Protein AF-A0A396BTB0-F1 (afdb_monomer_lite)

Secondary structure (DSSP, 8-state):
-EEEEEEESSSSS-EEEEEEEPPTT--SHHHHHHHHHHHTTPPPPPSSEEEEEEE-SS-EEEEEEEEETTEEEE----HHHHHH-SEEEEE---HHHHHHHHHHHTTT-HHHHHHTT-HHHHHTT---HHHHHHHHHHTT--PPP-

Sequence (146 aa):
MRYTIYIMLNAEDDFRKEELEIPEEISSIQAFYLYLKKKCKLPDLRKEEIYICSKDKYEMVTLFITSQGDTISYEPIDMKILLSINTLYLSYCNRTARAEEIFLSNGGSHYYMWHDGWEQEYSKYEISKKQEKEWLQKHNLHPRIP

Organism: Bacteroides fragilis (NCBI:txid817)

pLDDT: mean 73.47, std 12.73, range [40.44, 94.75]

Radius of gyration: 16.2 Å; chains: 1; bounding box: 37×27×44 Å

Foldseek 3Di:
DKAWEWEALAPPDPIDIDIDDDDPPQPDPVSVVVVCCVPVVRDDDDQFKWWWWADDPPDTDTWIWGDPDPDTDTDDDDVVVVVVDRYTYTHGDGLLRVLLVLCVVQQNDLVSCVVVVNNVVNVVSVDDPVSSVVSCVVVVGDRDDD

Structure (mmCIF, N/CA/C/O backbone):
data_AF-A0A396BTB0-F1
#
_entry.id   AF-A0A396BTB0-F1
#
loop_
_atom_site.group_PDB
_atom_site.id
_atom_site.type_symbol
_atom_site.label_atom_id
_atom_site.label_alt_id
_atom_site.label_comp_id
_atom_site.label_asym_id
_atom_site.label_entity_id
_atom_site.label_seq_id
_atom_site.pdbx_PDB_ins_code
_atom_site.Cartn_x
_atom_site.Cartn_y
_atom_site.Cartn_z
_atom_site.occupancy
_atom_site.B_iso_or_equiv
_atom_site.auth_seq_id
_atom_site.auth_comp_id
_atom_site.auth_asym_id
_atom_site.auth_atom_id
_atom_site.pdbx_PDB_model_num
ATOM 1 N N . MET A 1 1 ? -18.265 9.978 12.954 1.00 68.69 1 MET A N 1
ATOM 2 C CA . MET A 1 1 ? -18.498 10.241 11.506 1.00 68.69 1 MET A CA 1
ATOM 3 C C . MET A 1 1 ? -18.628 8.911 10.755 1.00 68.69 1 MET A C 1
ATOM 5 O O . MET A 1 1 ? -17.985 7.945 11.162 1.00 68.69 1 MET A O 1
ATOM 9 N N . ARG A 1 2 ? -19.486 8.813 9.723 1.00 74.50 2 ARG A N 1
ATOM 10 C CA . ARG A 1 2 ? -19.628 7.586 8.909 1.00 74.50 2 ARG A CA 1
ATOM 11 C C . ARG A 1 2 ? -18.585 7.559 7.801 1.00 74.50 2 ARG A C 1
ATOM 13 O O . ARG A 1 2 ? -18.477 8.520 7.048 1.00 74.50 2 ARG A O 1
ATOM 20 N N . TYR A 1 3 ? -17.888 6.439 7.691 1.00 71.31 3 TYR A N 1
ATOM 21 C CA . TYR A 1 3 ? -16.878 6.189 6.676 1.00 71.31 3 TYR A CA 1
ATOM 22 C C . TYR A 1 3 ? -17.324 5.045 5.781 1.00 71.31 3 TYR A C 1
ATOM 24 O O . TYR A 1 3 ? -17.874 4.044 6.246 1.00 71.31 3 TYR A O 1
ATOM 32 N N . THR A 1 4 ? -17.034 5.186 4.492 1.00 74.12 4 THR A N 1
ATOM 33 C CA . THR A 1 4 ? -17.044 4.052 3.571 1.00 74.12 4 THR A CA 1
ATOM 34 C C . THR A 1 4 ? -15.646 3.457 3.540 1.00 74.12 4 THR A C 1
ATOM 36 O O . THR A 1 4 ? -14.693 4.143 3.174 1.00 74.12 4 THR A O 1
ATOM 39 N N . ILE A 1 5 ? -15.517 2.196 3.934 1.00 73.06 5 ILE A N 1
ATOM 40 C CA . ILE A 1 5 ? -14.243 1.486 3.972 1.00 73.06 5 ILE A CA 1
ATOM 41 C C . ILE A 1 5 ? -14.239 0.428 2.878 1.00 73.06 5 ILE A C 1
ATOM 43 O O . ILE A 1 5 ? -15.092 -0.455 2.834 1.00 73.06 5 ILE A O 1
ATOM 47 N N . TYR A 1 6 ? -13.263 0.522 1.993 1.00 72.31 6 TYR A N 1
ATOM 48 C CA . TYR A 1 6 ? -12.983 -0.463 0.965 1.00 72.31 6 TYR A CA 1
ATOM 49 C C . TYR A 1 6 ? -11.777 -1.284 1.394 1.00 72.31 6 TYR A C 1
ATOM 51 O O . TYR A 1 6 ? -10.739 -0.730 1.729 1.00 72.31 6 TYR A O 1
ATOM 59 N N . ILE A 1 7 ? -11.906 -2.602 1.411 1.00 71.12 7 ILE A N 1
ATOM 60 C CA . ILE A 1 7 ? -10.869 -3.524 1.864 1.00 71.12 7 ILE A CA 1
ATOM 61 C C . ILE A 1 7 ? -10.505 -4.421 0.692 1.00 71.12 7 ILE A C 1
ATOM 63 O O . ILE A 1 7 ? -11.367 -5.109 0.151 1.00 71.12 7 ILE A O 1
ATOM 67 N N . MET A 1 8 ? -9.231 -4.420 0.331 1.00 67.88 8 MET A N 1
ATOM 68 C CA . MET A 1 8 ? -8.623 -5.268 -0.685 1.00 67.88 8 MET A CA 1
ATOM 69 C C . MET A 1 8 ? -7.607 -6.157 0.024 1.00 67.88 8 MET A C 1
ATOM 71 O O . MET A 1 8 ? -6.537 -5.701 0.428 1.00 67.88 8 MET A O 1
ATOM 75 N N . LEU A 1 9 ? -7.982 -7.412 0.270 1.00 58.72 9 LEU A N 1
ATOM 76 C CA . LEU A 1 9 ? -7.165 -8.334 1.067 1.00 58.72 9 LEU A CA 1
ATOM 77 C C . LEU A 1 9 ? -6.035 -8.991 0.267 1.00 58.72 9 LEU A C 1
ATOM 79 O O . LEU A 1 9 ? -5.148 -9.560 0.888 1.00 58.72 9 LEU A O 1
ATOM 83 N N . ASN A 1 10 ? -6.056 -8.896 -1.066 1.00 52.72 10 ASN A N 1
ATOM 84 C CA . ASN A 1 10 ? -5.000 -9.322 -1.986 1.00 52.72 10 ASN A CA 1
ATOM 85 C C . ASN A 1 10 ? -5.152 -8.575 -3.324 1.00 52.72 10 ASN A C 1
ATOM 87 O O . ASN A 1 10 ? -6.238 -8.092 -3.641 1.00 52.72 10 ASN A O 1
ATOM 91 N N . ALA A 1 11 ? -4.085 -8.533 -4.132 1.00 50.44 11 ALA A N 1
ATOM 92 C CA . ALA A 1 11 ? -4.119 -8.005 -5.504 1.00 50.44 11 ALA A CA 1
ATOM 93 C C . ALA A 1 11 ? -5.058 -8.791 -6.449 1.00 50.44 11 ALA A C 1
ATOM 95 O O . ALA A 1 11 ? -5.352 -8.323 -7.545 1.00 50.44 11 ALA A O 1
ATOM 96 N N . GLU A 1 12 ? -5.536 -9.964 -6.023 1.00 49.69 12 GLU A N 1
ATOM 97 C CA . GLU A 1 12 ? -6.512 -10.787 -6.738 1.00 49.69 12 GLU A CA 1
ATOM 98 C C . GLU A 1 12 ? -7.883 -10.701 -6.040 1.00 49.69 12 GLU A C 1
ATOM 100 O O . GLU A 1 12 ? -8.114 -11.333 -5.010 1.00 49.69 12 GLU A O 1
ATOM 105 N N . ASP A 1 13 ? -8.760 -9.867 -6.607 1.00 50.25 13 ASP A N 1
ATOM 106 C CA . ASP A 1 13 ? -10.236 -9.882 -6.597 1.00 50.25 13 ASP A CA 1
ATOM 107 C C . ASP A 1 13 ? -11.049 -9.981 -5.283 1.00 50.25 13 ASP A C 1
ATOM 109 O O . ASP A 1 13 ? -12.276 -9.861 -5.339 1.00 50.25 13 ASP A O 1
ATOM 113 N N . ASP A 1 14 ? -10.454 -10.114 -4.093 1.00 60.00 14 ASP A N 1
ATOM 114 C CA . ASP A 1 14 ? -11.215 -10.101 -2.829 1.00 60.00 14 ASP A CA 1
ATOM 115 C C . ASP A 1 14 ? -11.441 -8.664 -2.323 1.00 60.00 14 ASP A C 1
ATOM 117 O O . ASP A 1 14 ? -10.723 -8.132 -1.464 1.00 60.00 14 ASP A O 1
ATOM 121 N N . PHE A 1 15 ? -12.440 -8.016 -2.930 1.00 69.56 15 PHE A N 1
ATOM 122 C CA . PHE A 1 15 ? -12.896 -6.666 -2.611 1.00 69.56 15 PHE A CA 1
ATOM 123 C C . PHE A 1 15 ? -14.110 -6.693 -1.680 1.00 69.56 15 PHE A C 1
ATOM 125 O O . PHE A 1 15 ? -15.177 -7.210 -2.020 1.00 69.56 15 PHE A O 1
ATOM 132 N N . ARG A 1 16 ? -13.983 -6.049 -0.516 1.00 77.50 16 ARG A N 1
ATOM 133 C CA . ARG A 1 16 ? -15.074 -5.907 0.455 1.00 77.50 16 ARG A CA 1
ATOM 134 C C . ARG A 1 16 ? -15.336 -4.440 0.745 1.00 77.50 16 ARG A C 1
ATOM 136 O O . ARG A 1 16 ? -14.425 -3.691 1.082 1.00 77.50 16 ARG A O 1
ATOM 143 N N . LYS A 1 17 ? -16.599 -4.034 0.647 1.00 80.38 17 LYS A N 1
ATOM 144 C CA . LYS A 1 17 ? -17.063 -2.709 1.060 1.00 80.38 17 LYS A CA 1
ATOM 145 C C . LYS A 1 17 ? -17.771 -2.828 2.404 1.00 80.38 17 LYS A C 1
ATOM 147 O O . LYS A 1 17 ? -18.726 -3.590 2.527 1.00 80.38 17 LYS A O 1
ATOM 152 N N . GLU A 1 18 ? -17.343 -2.036 3.376 1.00 81.56 18 GLU A N 1
ATOM 153 C CA . GLU A 1 18 ? -17.965 -1.928 4.692 1.00 81.56 18 GLU A CA 1
ATOM 154 C C . GLU A 1 18 ? -18.306 -0.468 5.001 1.00 81.56 18 GLU A C 1
ATOM 156 O O . GLU A 1 18 ? -17.535 0.446 4.714 1.00 81.56 18 GLU A O 1
ATOM 161 N N . GLU A 1 19 ? -19.473 -0.233 5.596 1.00 82.56 19 GLU A N 1
ATOM 162 C CA . GLU A 1 19 ? -19.822 1.073 6.153 1.00 82.56 19 GLU A CA 1
ATOM 163 C C . GLU A 1 19 ? -19.625 1.033 7.661 1.00 82.56 19 GLU A C 1
ATOM 165 O O . GLU A 1 19 ? -20.213 0.205 8.361 1.00 82.56 19 GLU A O 1
ATOM 170 N N . LEU A 1 20 ? -18.770 1.922 8.160 1.00 81.06 20 LEU A N 1
ATOM 171 C CA . LEU A 1 20 ? -18.346 1.921 9.550 1.00 81.06 20 LEU A CA 1
ATOM 172 C C . LEU A 1 20 ? -18.466 3.313 10.140 1.00 81.06 20 LEU A C 1
ATOM 174 O O . LEU A 1 20 ? -18.059 4.316 9.556 1.00 81.06 20 LEU A O 1
ATOM 178 N N . GLU A 1 21 ? -19.015 3.367 11.344 1.00 82.00 21 GLU A N 1
ATOM 179 C CA . GLU A 1 21 ? -18.972 4.570 12.152 1.00 82.00 21 GLU A CA 1
ATOM 180 C C . GLU A 1 21 ? -17.671 4.563 12.949 1.00 82.00 21 GLU A C 1
ATOM 182 O O . GLU A 1 21 ? -17.394 3.627 13.706 1.00 82.00 21 GLU A O 1
ATOM 187 N N . ILE A 1 22 ? -16.838 5.574 12.721 1.00 74.44 22 ILE A N 1
ATOM 188 C CA . ILE A 1 22 ? -15.568 5.722 13.423 1.00 74.44 22 ILE A CA 1
ATOM 189 C C . ILE A 1 22 ? -15.808 6.626 14.641 1.00 74.44 22 ILE A C 1
ATOM 191 O O . ILE A 1 22 ? -16.352 7.727 14.468 1.00 74.44 22 ILE A O 1
ATOM 195 N N . PRO A 1 23 ? -15.438 6.167 15.855 1.00 76.12 23 PRO A N 1
ATOM 196 C CA . PRO A 1 23 ? -15.498 6.965 17.073 1.00 76.12 23 PRO A CA 1
ATOM 197 C C . PRO A 1 23 ? -14.710 8.268 16.935 1.00 76.12 23 PRO A C 1
ATOM 199 O O . PRO A 1 23 ? -13.611 8.276 16.387 1.00 76.12 23 PRO A O 1
ATOM 202 N N . GLU A 1 24 ? -15.242 9.356 17.486 1.00 69.31 24 GLU A N 1
ATOM 203 C CA . GLU A 1 24 ? -14.580 10.669 17.460 1.00 69.31 24 GLU A CA 1
ATOM 204 C C . GLU A 1 24 ? -13.318 10.717 18.343 1.00 69.31 24 GLU A C 1
ATOM 206 O O . GLU A 1 24 ? -12.451 11.562 18.150 1.00 69.31 24 GLU A O 1
ATOM 211 N N . GLU A 1 25 ? -13.178 9.774 19.278 1.00 73.56 25 GLU A N 1
ATOM 212 C CA . GLU A 1 25 ? -12.162 9.782 20.341 1.00 73.56 25 GLU A CA 1
ATOM 213 C C . GLU A 1 25 ? -10.908 8.948 20.025 1.00 73.56 25 GLU A C 1
ATOM 215 O O . GLU A 1 25 ? -10.153 8.572 20.925 1.00 73.56 25 GLU A O 1
ATOM 220 N N . ILE A 1 26 ? -10.658 8.613 18.758 1.00 74.69 26 ILE A N 1
ATOM 221 C CA . ILE A 1 26 ? -9.471 7.827 18.408 1.00 74.69 26 ILE A CA 1
ATOM 222 C C . ILE A 1 26 ? -8.208 8.674 18.605 1.00 74.69 26 ILE A C 1
ATOM 224 O O . ILE A 1 26 ? -7.882 9.556 17.816 1.00 74.69 26 ILE A O 1
ATOM 228 N N . SER A 1 27 ? -7.486 8.371 19.685 1.00 75.44 27 SER A N 1
ATOM 229 C CA . SER A 1 27 ? -6.358 9.159 20.194 1.00 75.44 27 SER A CA 1
ATOM 230 C C . SER A 1 27 ? -5.030 8.918 19.474 1.00 75.44 27 SER A C 1
ATOM 232 O O . SER A 1 27 ? -4.075 9.664 19.679 1.00 75.44 27 SER A O 1
ATOM 234 N N . SER A 1 28 ? -4.935 7.869 18.652 1.00 76.75 28 SER A N 1
ATOM 235 C CA . SER A 1 28 ? -3.716 7.527 17.916 1.00 76.75 28 SER A CA 1
ATOM 236 C C . SER A 1 28 ? -3.999 6.668 16.684 1.00 76.75 28 SER A C 1
ATOM 238 O O . SER A 1 28 ? -4.997 5.949 16.624 1.00 76.75 28 SER A O 1
ATOM 240 N N . ILE A 1 29 ? -3.057 6.674 15.738 1.00 72.94 29 ILE A N 1
ATOM 241 C CA . ILE A 1 29 ? -3.043 5.776 14.572 1.00 72.94 29 ILE A CA 1
ATOM 242 C C . ILE A 1 29 ? -3.083 4.302 14.999 1.00 72.94 29 ILE A C 1
ATOM 244 O O . ILE A 1 29 ? -3.761 3.488 14.377 1.00 72.94 29 ILE A O 1
ATOM 248 N N . GLN A 1 30 ? -2.406 3.947 16.093 1.00 74.75 30 GLN A N 1
ATOM 249 C CA . GLN A 1 30 ? -2.419 2.578 16.602 1.00 74.75 30 GLN A CA 1
ATOM 250 C C . GLN A 1 30 ? -3.812 2.163 17.086 1.00 74.75 30 GLN A C 1
ATOM 252 O O . GLN A 1 30 ? -4.292 1.080 16.748 1.00 74.75 30 GLN A O 1
ATOM 257 N N . ALA A 1 31 ? -4.488 3.032 17.842 1.00 80.25 31 ALA A N 1
ATOM 258 C CA . ALA A 1 31 ? -5.865 2.791 18.262 1.00 80.25 31 ALA A CA 1
ATOM 259 C C . ALA A 1 31 ? -6.813 2.709 17.053 1.00 80.25 31 ALA A C 1
ATOM 261 O O . ALA A 1 31 ? -7.691 1.844 17.023 1.00 80.25 31 ALA A O 1
ATOM 262 N N . PHE A 1 32 ? -6.589 3.548 16.035 1.00 79.38 32 PHE A N 1
ATOM 263 C CA . PHE A 1 32 ? -7.329 3.521 14.775 1.00 79.38 32 PHE A CA 1
ATOM 264 C C . PHE A 1 32 ? -7.203 2.174 14.062 1.00 79.38 32 PHE A C 1
ATOM 266 O O . PHE A 1 32 ? -8.205 1.535 13.740 1.00 79.38 32 PHE A O 1
ATOM 273 N N . TYR A 1 33 ? -5.972 1.695 13.879 1.00 76.88 33 TYR A N 1
ATOM 274 C CA . TYR A 1 33 ? -5.717 0.418 13.228 1.00 76.88 33 TYR A CA 1
ATOM 275 C C . TYR A 1 33 ? -6.343 -0.754 13.988 1.00 76.88 33 TYR A C 1
ATOM 277 O O . TYR A 1 33 ? -7.011 -1.593 13.387 1.00 76.88 33 TYR A O 1
ATOM 285 N N . LEU A 1 34 ? -6.188 -0.807 15.315 1.00 79.50 34 LEU A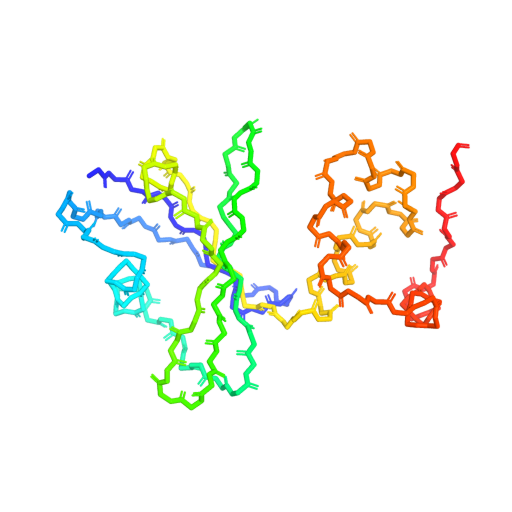 N 1
ATOM 286 C CA . LEU A 1 34 ? -6.782 -1.872 16.131 1.00 79.50 34 LEU A CA 1
ATOM 287 C C . LEU A 1 34 ? -8.316 -1.865 16.068 1.00 79.50 34 LEU A C 1
ATOM 289 O O . LEU A 1 34 ? -8.938 -2.933 16.047 1.00 79.50 34 LEU A O 1
ATOM 293 N N . TYR A 1 35 ? -8.929 -0.680 15.995 1.00 83.00 35 TYR A N 1
ATOM 294 C CA . TYR A 1 35 ? -10.367 -0.536 15.782 1.00 83.00 35 TYR A CA 1
ATOM 295 C C . TYR A 1 35 ? -10.794 -1.138 14.440 1.00 83.00 35 TYR A C 1
ATOM 297 O O . TYR A 1 35 ? -11.672 -2.007 14.410 1.00 83.00 35 TYR A O 1
ATOM 305 N N . LEU A 1 36 ? -10.132 -0.739 13.349 1.00 80.00 36 LEU A N 1
ATOM 306 C CA . LEU A 1 36 ? -10.386 -1.277 12.013 1.00 80.00 36 LEU A CA 1
ATOM 307 C C . LEU A 1 36 ? -10.163 -2.788 11.968 1.00 80.00 36 LEU A C 1
ATOM 309 O O . LEU A 1 36 ? -11.013 -3.509 11.447 1.00 80.00 36 LEU A O 1
ATOM 313 N N . LYS A 1 37 ? -9.088 -3.281 12.595 1.00 79.38 37 LYS A N 1
ATOM 314 C CA . LYS A 1 37 ? -8.764 -4.707 12.654 1.00 79.38 37 LYS A CA 1
ATOM 315 C C . LYS A 1 37 ? -9.897 -5.523 13.259 1.00 79.38 37 LYS A C 1
ATOM 317 O O . LYS A 1 37 ? -10.325 -6.522 12.681 1.00 79.38 37 LYS A O 1
ATOM 322 N N . LYS A 1 38 ? -10.420 -5.062 14.396 1.00 83.88 38 LYS A N 1
ATOM 323 C CA . LYS A 1 38 ? -11.522 -5.721 15.099 1.00 83.88 38 LYS A CA 1
ATOM 324 C C . LYS A 1 38 ? -12.834 -5.644 14.321 1.00 83.88 38 LYS A C 1
ATOM 326 O O . LYS A 1 38 ? -13.564 -6.632 14.275 1.00 83.88 38 LYS A O 1
ATOM 331 N N . LYS A 1 39 ? -13.164 -4.479 13.759 1.00 86.12 39 LYS A N 1
ATOM 332 C CA . LYS A 1 39 ? -14.459 -4.244 13.105 1.00 86.12 39 LYS A CA 1
ATOM 333 C C . LYS A 1 39 ? -14.560 -4.899 11.732 1.00 86.12 39 LYS A C 1
ATOM 335 O O . LYS A 1 39 ? -15.553 -5.569 11.480 1.00 86.12 39 LYS A O 1
ATOM 340 N N . CYS A 1 40 ? -13.506 -4.794 10.928 1.00 78.25 40 CYS A N 1
ATOM 341 C CA . CYS A 1 40 ? -13.472 -5.286 9.550 1.00 78.25 40 CYS A CA 1
ATOM 342 C C . CYS A 1 40 ? -12.948 -6.729 9.422 1.00 78.25 40 CYS A C 1
ATOM 344 O O . CYS A 1 40 ? -12.709 -7.222 8.315 1.00 78.25 40 CYS A O 1
ATOM 346 N N . LYS A 1 41 ? -12.685 -7.397 10.558 1.00 78.19 41 LYS A N 1
ATOM 347 C CA . LYS A 1 41 ? -12.084 -8.744 10.629 1.00 78.19 41 LYS A CA 1
ATOM 348 C C . LYS A 1 41 ? -10.847 -8.866 9.736 1.00 78.19 41 LYS A C 1
ATOM 350 O O . LYS A 1 41 ? -10.738 -9.772 8.912 1.00 78.19 41 LYS A O 1
ATOM 355 N N . LEU A 1 42 ? -9.957 -7.892 9.866 1.00 75.44 42 LEU A N 1
ATOM 356 C CA . LEU A 1 42 ? -8.712 -7.846 9.116 1.00 75.44 42 LEU A CA 1
ATOM 357 C C . LEU A 1 42 ? -7.810 -9.029 9.511 1.00 75.44 42 LEU A C 1
ATOM 359 O O . LEU A 1 42 ? -7.754 -9.355 10.703 1.00 75.44 42 LEU A O 1
ATOM 363 N N . PRO A 1 43 ? -7.105 -9.667 8.560 1.00 69.50 43 PRO A N 1
ATOM 364 C CA . PRO A 1 43 ? -6.225 -10.788 8.865 1.00 69.50 43 PRO A CA 1
ATOM 365 C C . PRO A 1 43 ? -5.055 -10.366 9.763 1.00 69.50 43 PRO A C 1
ATOM 367 O O . PRO A 1 43 ? -4.672 -9.193 9.830 1.00 69.50 43 PRO A O 1
ATOM 370 N N . ASP A 1 44 ? -4.486 -11.342 10.472 1.00 68.38 44 ASP A N 1
ATOM 371 C CA . ASP A 1 44 ? -3.301 -11.118 11.292 1.00 68.38 44 ASP A CA 1
ATOM 372 C C . ASP A 1 44 ? -2.086 -10.773 10.431 1.00 68.38 44 ASP A C 1
ATOM 374 O O . ASP A 1 44 ? -1.841 -11.370 9.380 1.00 68.38 44 ASP A O 1
ATOM 378 N N . LEU A 1 45 ? -1.314 -9.803 10.919 1.00 63.97 45 LEU A N 1
ATOM 379 C CA . LEU A 1 45 ? -0.066 -9.386 10.306 1.00 63.97 45 LEU A CA 1
ATOM 380 C C . LEU A 1 45 ? 0.928 -10.546 10.380 1.00 63.97 45 LEU A C 1
ATOM 382 O O . LEU A 1 45 ? 1.298 -10.983 11.470 1.00 63.97 45 LEU A O 1
ATOM 386 N N . ARG A 1 46 ? 1.373 -11.047 9.227 1.00 57.84 46 ARG A N 1
ATOM 387 C CA . ARG A 1 46 ? 2.632 -11.802 9.159 1.00 57.84 46 ARG A CA 1
ATOM 388 C C . ARG A 1 46 ? 3.792 -10.796 9.206 1.00 57.84 46 ARG A C 1
ATOM 390 O O . ARG A 1 46 ? 3.542 -9.597 9.170 1.00 57.84 46 ARG A O 1
ATOM 397 N N . LYS A 1 47 ? 5.044 -11.268 9.292 1.00 53.78 47 LYS A N 1
ATOM 398 C CA . LYS A 1 47 ? 6.275 -10.442 9.251 1.00 53.78 47 LYS A CA 1
ATOM 399 C C . LYS A 1 47 ? 6.475 -9.732 7.894 1.00 53.78 47 LYS A C 1
ATOM 401 O O . LYS A 1 47 ? 7.505 -9.906 7.255 1.00 53.78 47 LYS A O 1
ATOM 406 N N . GLU A 1 48 ? 5.487 -8.979 7.441 1.00 51.75 48 GLU A N 1
ATOM 407 C CA . GLU A 1 48 ? 5.484 -8.187 6.219 1.00 51.75 48 GLU A CA 1
ATOM 408 C C . GLU A 1 48 ? 4.638 -6.924 6.438 1.00 51.75 48 GLU A C 1
ATOM 410 O O . GLU A 1 48 ? 3.892 -6.795 7.414 1.00 51.75 48 GLU A O 1
ATOM 415 N N . GLU A 1 49 ? 4.833 -5.948 5.563 1.00 56.44 49 GLU A N 1
ATOM 416 C CA . GLU A 1 49 ? 4.285 -4.598 5.679 1.00 56.44 49 GLU A CA 1
ATOM 417 C C . GLU A 1 49 ? 2.870 -4.526 5.090 1.00 56.44 49 GLU A C 1
ATOM 419 O O . GLU A 1 49 ? 2.541 -5.252 4.158 1.00 56.44 49 GLU A O 1
ATOM 424 N N . ILE A 1 50 ? 2.027 -3.664 5.653 1.00 56.25 50 ILE A N 1
ATOM 425 C CA . ILE A 1 50 ? 0.647 -3.394 5.242 1.00 56.25 50 ILE A CA 1
ATOM 426 C C . ILE A 1 50 ? 0.492 -1.935 4.843 1.00 56.25 50 ILE A C 1
ATOM 428 O O . ILE A 1 50 ? 1.074 -1.049 5.464 1.00 56.25 50 ILE A O 1
ATOM 432 N N . TYR A 1 51 ? -0.372 -1.694 3.857 1.00 59.88 51 TYR A N 1
ATOM 433 C CA . TYR A 1 51 ? -0.662 -0.380 3.303 1.00 59.88 51 TYR A CA 1
ATOM 434 C C . TYR A 1 51 ? -2.119 -0.008 3.544 1.00 59.88 51 TYR A C 1
ATOM 436 O O . TYR A 1 51 ? -3.049 -0.488 2.901 1.00 59.88 51 TYR A O 1
ATOM 444 N N . ILE A 1 52 ? -2.353 0.915 4.458 1.00 58.19 52 ILE A N 1
ATOM 445 C CA . ILE A 1 52 ? -3.649 1.576 4.546 1.00 58.19 52 ILE A CA 1
ATOM 446 C C . ILE A 1 52 ? -3.595 2.789 3.621 1.00 58.19 52 ILE A C 1
ATOM 448 O O . ILE A 1 52 ? -3.131 3.854 4.011 1.00 58.19 52 ILE A O 1
ATOM 452 N N . CYS A 1 53 ? -4.027 2.624 2.374 1.00 56.88 53 CYS A N 1
ATOM 453 C CA . CYS A 1 53 ? -4.085 3.711 1.400 1.00 56.88 53 CYS A CA 1
ATOM 454 C C . CYS A 1 53 ? -5.445 4.405 1.471 1.00 56.88 53 CYS A C 1
ATOM 456 O O . CYS A 1 53 ? -6.417 3.920 0.913 1.00 56.88 53 CYS A O 1
ATOM 458 N N . SER A 1 54 ? -5.559 5.574 2.083 1.00 56.09 54 SER A N 1
ATOM 459 C CA . SER A 1 54 ? -6.722 6.408 1.803 1.00 56.09 54 SER A CA 1
ATOM 460 C C . SER A 1 54 ? -6.553 7.160 0.487 1.00 56.09 54 SER A C 1
ATOM 462 O O . SER A 1 54 ? -5.485 7.691 0.198 1.00 56.09 54 SER A O 1
ATOM 464 N N . LYS A 1 55 ? -7.631 7.250 -0.289 1.00 48.66 55 LYS A N 1
ATOM 465 C CA . LYS A 1 55 ? -7.727 8.121 -1.456 1.00 48.66 55 LYS A CA 1
ATOM 466 C C . LYS A 1 55 ? -8.950 9.004 -1.270 1.00 48.66 55 LYS A C 1
ATOM 468 O O . LYS A 1 55 ? -10.076 8.507 -1.331 1.00 48.66 55 LYS A O 1
ATOM 473 N N . ASP A 1 56 ? -8.730 10.300 -1.079 1.00 49.12 56 ASP A N 1
ATOM 474 C CA . ASP A 1 56 ? -9.756 11.301 -1.373 1.00 49.12 56 ASP A CA 1
ATOM 475 C C . ASP A 1 56 ? -9.491 11.898 -2.763 1.00 49.12 56 ASP A C 1
ATOM 477 O O . ASP A 1 56 ? -8.431 11.702 -3.357 1.00 49.12 56 ASP A O 1
ATOM 481 N N . LYS A 1 57 ? -10.461 12.631 -3.311 1.00 40.44 57 LYS A N 1
ATOM 482 C CA . LYS A 1 57 ? -10.401 13.301 -4.621 1.00 40.44 57 LYS A CA 1
ATOM 483 C C . LYS A 1 57 ? -9.210 14.259 -4.803 1.00 40.44 57 LYS A C 1
ATOM 485 O O . LYS A 1 57 ? -9.006 14.726 -5.919 1.00 40.44 57 LYS A O 1
ATOM 490 N N . TYR A 1 58 ? -8.467 14.566 -3.738 1.00 45.09 58 TYR A N 1
ATOM 491 C CA . TYR A 1 58 ? -7.354 15.515 -3.752 1.00 45.09 58 TYR A CA 1
ATOM 492 C C . TYR A 1 58 ? -6.004 14.922 -3.331 1.00 45.09 58 TYR A C 1
ATOM 494 O O . TYR A 1 58 ? -4.992 15.424 -3.804 1.00 45.09 58 TYR A O 1
ATOM 502 N N . GLU A 1 59 ? -5.956 13.868 -2.505 1.00 54.59 59 GLU A N 1
ATOM 503 C CA . GLU A 1 59 ? -4.693 13.327 -1.978 1.00 54.59 59 GLU A CA 1
ATOM 504 C C . GLU A 1 59 ? -4.762 11.808 -1.737 1.00 54.59 59 GLU A C 1
ATOM 506 O O . GLU A 1 59 ? -5.781 11.268 -1.289 1.00 54.59 59 GLU A O 1
ATOM 511 N N . MET A 1 60 ? -3.651 11.125 -2.034 1.00 55.47 60 MET A N 1
ATOM 512 C CA . MET A 1 60 ? -3.381 9.748 -1.609 1.00 55.47 60 MET A CA 1
ATOM 513 C C . MET A 1 60 ? -2.656 9.808 -0.265 1.00 55.47 60 MET A C 1
ATOM 515 O O . MET A 1 60 ? -1.530 10.294 -0.190 1.00 55.47 60 MET A O 1
ATOM 519 N N . VAL A 1 61 ? -3.288 9.317 0.796 1.00 60.25 61 VAL A N 1
ATOM 520 C CA . VAL A 1 61 ? -2.665 9.193 2.116 1.00 60.25 61 VAL A CA 1
ATOM 521 C C . VAL A 1 61 ? -2.371 7.723 2.361 1.00 60.25 61 VAL A C 1
ATOM 523 O O . VAL A 1 61 ? -3.261 6.954 2.714 1.00 60.25 61 VAL A O 1
ATOM 526 N N . THR A 1 62 ? -1.116 7.331 2.176 1.00 60.16 62 THR A N 1
ATOM 527 C CA . THR A 1 62 ? -0.666 5.949 2.367 1.00 60.16 62 THR A CA 1
ATOM 528 C C . THR A 1 62 ? -0.064 5.786 3.759 1.00 60.16 62 THR A C 1
ATOM 530 O O . THR A 1 62 ? 1.049 6.234 4.016 1.00 60.16 62 THR A O 1
ATOM 533 N N . LEU A 1 63 ? -0.792 5.145 4.673 1.00 62.56 63 LEU A N 1
ATOM 534 C CA . LEU A 1 63 ? -0.289 4.729 5.976 1.00 62.56 63 LEU A CA 1
ATOM 535 C C . LEU A 1 63 ? 0.391 3.368 5.856 1.00 62.56 63 LEU A C 1
ATOM 537 O 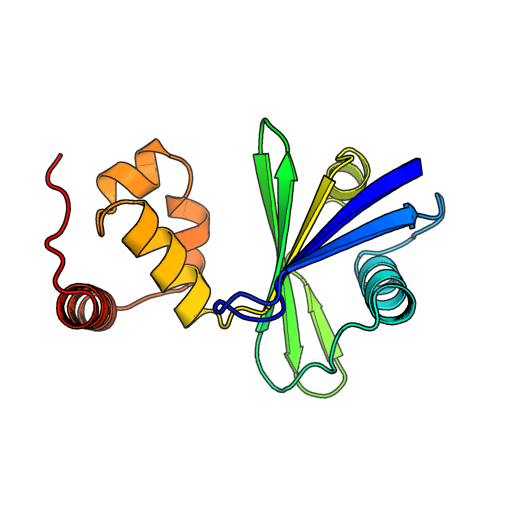O . LEU A 1 63 ? -0.239 2.344 5.602 1.00 62.56 63 LEU A O 1
ATOM 541 N N . PHE A 1 64 ? 1.690 3.374 6.110 1.00 61.56 64 PHE A N 1
ATOM 542 C CA . PHE A 1 64 ? 2.515 2.181 6.170 1.00 61.56 64 PHE A CA 1
ATOM 543 C C . PHE A 1 64 ? 2.409 1.596 7.567 1.00 61.56 64 PHE A C 1
ATOM 545 O O . PHE A 1 64 ? 2.624 2.304 8.545 1.00 61.56 64 PHE A O 1
ATOM 552 N N . ILE A 1 65 ? 2.073 0.319 7.658 1.00 62.84 65 ILE A N 1
ATOM 553 C CA . ILE A 1 65 ? 1.975 -0.444 8.893 1.00 62.84 65 ILE A CA 1
ATOM 554 C C . ILE A 1 65 ? 2.977 -1.578 8.788 1.00 62.84 65 ILE A C 1
ATOM 556 O O . ILE A 1 65 ? 2.770 -2.515 8.026 1.00 62.84 65 ILE A O 1
ATOM 560 N N . THR A 1 66 ? 4.056 -1.533 9.555 1.00 60.06 66 THR A N 1
ATOM 561 C CA . THR A 1 66 ? 5.034 -2.623 9.558 1.00 60.06 66 THR A CA 1
ATOM 562 C C . THR A 1 66 ? 4.859 -3.461 10.817 1.00 60.06 66 THR A C 1
ATOM 564 O O . THR A 1 66 ? 4.785 -2.935 11.927 1.00 60.06 66 THR A O 1
ATOM 567 N N . SER A 1 67 ? 4.738 -4.779 10.649 1.00 61.56 67 SER A N 1
ATOM 568 C CA . SER A 1 67 ? 4.752 -5.739 11.753 1.00 61.56 67 SER A CA 1
ATOM 569 C C . SER A 1 67 ? 6.176 -6.246 11.955 1.00 61.56 67 SER A C 1
ATOM 571 O O . SER A 1 67 ? 6.715 -6.977 11.123 1.00 61.56 67 SER A O 1
ATOM 573 N N . GLN A 1 68 ? 6.792 -5.882 13.080 1.00 56.69 68 GLN A N 1
ATOM 574 C CA . GLN A 1 68 ? 8.009 -6.534 13.565 1.00 56.69 68 GLN A CA 1
ATOM 575 C C . GLN A 1 68 ? 7.683 -7.306 14.845 1.00 56.69 68 GLN A C 1
ATOM 577 O O . GLN A 1 68 ? 7.795 -6.790 15.955 1.00 56.69 68 GLN A O 1
ATOM 582 N N . GLY A 1 69 ? 7.247 -8.558 14.681 1.00 60.0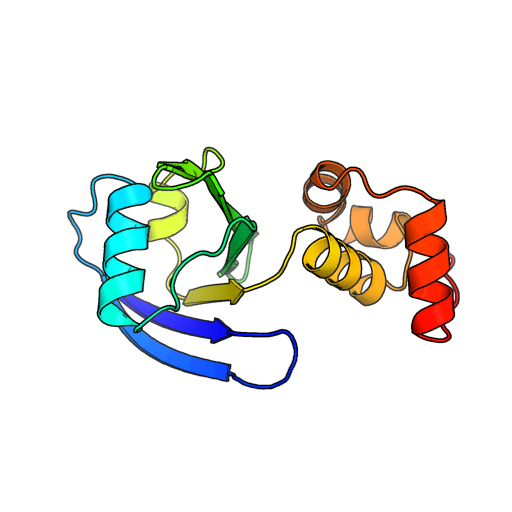9 69 GLY A N 1
ATOM 583 C CA . GLY A 1 69 ? 6.702 -9.335 15.797 1.00 60.09 69 GLY A CA 1
ATOM 584 C C . GLY A 1 69 ? 5.370 -8.739 16.261 1.00 60.09 69 GLY A C 1
ATOM 585 O O . GLY A 1 69 ? 4.491 -8.515 15.431 1.00 60.09 69 GLY A O 1
ATOM 586 N N . ASP A 1 70 ? 5.249 -8.450 17.560 1.00 53.38 70 ASP A N 1
ATOM 587 C CA . ASP A 1 70 ? 4.040 -7.865 18.170 1.00 53.38 70 ASP A CA 1
ATOM 588 C C . ASP A 1 70 ? 3.991 -6.328 18.095 1.00 53.38 70 ASP A C 1
ATOM 590 O O . ASP A 1 70 ? 2.980 -5.711 18.441 1.00 53.38 70 ASP A O 1
ATOM 594 N N . THR A 1 71 ? 5.078 -5.69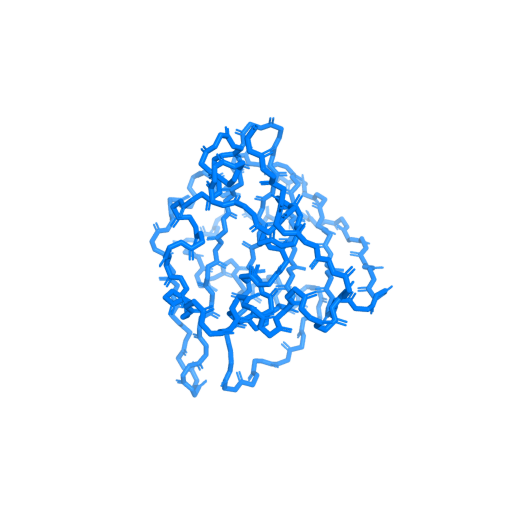3 17.650 1.00 56.16 71 THR A N 1
ATOM 595 C CA . THR A 1 71 ? 5.164 -4.235 17.546 1.00 56.16 71 THR A CA 1
ATOM 596 C C . THR A 1 71 ? 4.742 -3.795 16.155 1.00 56.16 71 THR A C 1
ATOM 598 O O . THR A 1 71 ? 5.250 -4.292 15.146 1.00 56.16 71 THR A O 1
ATOM 601 N N . ILE A 1 72 ? 3.818 -2.837 16.118 1.00 62.03 72 ILE A N 1
ATOM 602 C CA . ILE A 1 72 ? 3.353 -2.214 14.887 1.00 62.03 72 ILE A CA 1
ATOM 603 C C . ILE A 1 72 ? 3.983 -0.826 14.783 1.00 62.03 72 ILE A C 1
ATOM 605 O O . ILE A 1 72 ? 3.771 0.005 15.669 1.00 62.03 72 ILE A O 1
ATOM 609 N N . SER A 1 73 ? 4.730 -0.580 13.709 1.00 60.59 73 SER A N 1
ATOM 610 C CA . SER A 1 73 ? 5.303 0.734 13.401 1.00 60.59 73 SER A CA 1
ATOM 611 C C . SER A 1 73 ? 4.523 1.393 12.272 1.00 60.59 73 SER A C 1
ATOM 613 O O . SER A 1 73 ? 4.050 0.713 11.362 1.00 60.59 73 SER A O 1
ATOM 615 N N . TYR A 1 74 ? 4.408 2.719 12.331 1.00 65.75 74 TYR A N 1
ATOM 616 C CA . TYR A 1 74 ? 3.630 3.505 11.380 1.00 65.75 74 TYR A CA 1
ATOM 617 C C . TYR A 1 74 ? 4.458 4.662 10.826 1.00 65.75 74 TYR A C 1
ATOM 619 O O . TYR A 1 74 ? 5.250 5.248 11.567 1.00 65.75 74 TYR A O 1
ATOM 627 N N . GLU A 1 75 ? 4.252 5.032 9.562 1.00 63.78 75 GLU A N 1
ATOM 628 C CA . GLU A 1 75 ? 4.767 6.315 9.068 1.00 63.78 75 GLU A CA 1
ATOM 629 C C . GLU A 1 75 ? 4.014 7.495 9.719 1.00 63.78 75 GLU A C 1
ATOM 631 O O . GLU A 1 75 ? 2.807 7.395 9.971 1.00 63.78 75 GLU A O 1
ATOM 636 N N . PRO A 1 76 ? 4.707 8.611 10.020 1.00 58.28 76 PRO A N 1
ATOM 637 C CA . PRO A 1 76 ? 4.113 9.758 10.694 1.00 58.28 76 PRO A CA 1
ATOM 638 C C . PRO A 1 76 ? 3.127 10.470 9.763 1.00 58.28 76 PRO A C 1
ATOM 640 O O . PRO A 1 76 ? 3.504 11.317 8.958 1.00 58.28 76 PRO A O 1
ATOM 643 N N . ILE A 1 77 ? 1.849 10.127 9.897 1.00 64.50 77 ILE A N 1
ATOM 644 C CA . ILE A 1 77 ? 0.733 10.826 9.258 1.00 64.50 77 ILE A CA 1
ATOM 645 C C . ILE A 1 77 ? -0.015 11.624 10.321 1.00 64.50 77 ILE A C 1
ATOM 647 O O . ILE A 1 77 ? -0.224 11.156 11.441 1.00 64.50 77 ILE A O 1
ATOM 651 N N . ASP A 1 78 ? -0.433 12.841 9.979 1.00 68.44 78 ASP A N 1
ATOM 652 C CA . ASP A 1 78 ? -1.318 13.604 10.852 1.00 68.44 78 ASP A CA 1
ATOM 653 C C . ASP A 1 78 ? -2.698 12.932 10.885 1.00 68.44 78 ASP A C 1
ATOM 655 O O . ASP A 1 78 ? -3.398 12.833 9.875 1.00 68.44 78 ASP A O 1
ATOM 659 N N . MET A 1 79 ? -3.108 12.481 12.072 1.00 71.31 79 MET A N 1
ATOM 660 C CA . MET A 1 79 ? -4.410 11.851 12.288 1.00 71.31 79 MET A CA 1
ATOM 661 C C . MET A 1 79 ? -5.577 12.759 11.877 1.00 71.31 79 MET A C 1
ATOM 663 O O . MET A 1 79 ? -6.630 12.273 11.478 1.00 71.31 79 MET A O 1
ATOM 667 N N . LYS A 1 80 ? -5.399 14.083 11.920 1.00 71.12 80 LYS A N 1
ATOM 668 C CA . LYS A 1 80 ? -6.420 15.032 11.460 1.00 71.12 80 LYS A CA 1
ATOM 669 C C . LYS A 1 80 ? -6.683 14.912 9.962 1.00 71.12 80 LYS A C 1
ATOM 671 O O . LYS A 1 80 ? -7.833 15.031 9.554 1.00 71.12 80 LYS A O 1
ATOM 676 N N . ILE A 1 81 ? -5.644 14.644 9.168 1.00 69.06 81 ILE A N 1
ATOM 677 C CA . ILE A 1 81 ? -5.766 14.396 7.724 1.00 69.06 81 ILE A CA 1
ATOM 678 C C . ILE A 1 81 ? -6.495 13.066 7.494 1.00 69.06 81 ILE A C 1
ATOM 680 O O . ILE A 1 81 ? -7.382 12.970 6.654 1.00 69.06 81 ILE A O 1
ATOM 684 N N . LEU A 1 82 ? -6.183 12.041 8.290 1.00 67.75 82 LEU A N 1
ATOM 685 C CA . LEU A 1 82 ? -6.851 10.740 8.193 1.00 67.75 82 LEU A CA 1
ATOM 686 C C . LEU A 1 82 ? -8.320 10.777 8.655 1.00 67.75 82 LEU A C 1
ATOM 688 O O . LEU A 1 82 ? -9.130 9.972 8.208 1.00 67.75 82 LEU A O 1
ATOM 692 N N . LEU A 1 83 ? -8.690 11.694 9.549 1.00 69.69 83 LEU A N 1
ATOM 693 C CA . LEU A 1 83 ? -10.084 11.870 9.957 1.00 69.69 83 LEU A CA 1
ATOM 694 C C . LEU A 1 83 ? -10.886 12.778 9.025 1.00 69.69 83 LEU A C 1
ATOM 696 O O . LEU A 1 83 ? -12.108 12.689 9.054 1.00 69.69 83 LEU A O 1
ATOM 700 N N . SER A 1 84 ? -10.260 13.641 8.221 1.00 69.06 84 SER A N 1
ATOM 701 C CA . SER A 1 84 ? -10.985 14.575 7.342 1.00 69.06 84 SER A CA 1
ATOM 702 C C . SER A 1 84 ? -11.530 13.930 6.063 1.00 69.06 84 SER A C 1
ATOM 704 O O . SER A 1 84 ? -12.376 14.506 5.381 1.00 69.06 84 SER A O 1
ATOM 706 N N . ILE A 1 85 ? -11.063 12.727 5.749 1.00 68.38 85 ILE A N 1
ATOM 707 C CA . ILE A 1 85 ? -11.493 11.900 4.621 1.00 68.38 85 ILE A CA 1
ATOM 708 C C . ILE A 1 85 ? -12.733 11.080 4.993 1.00 68.38 85 ILE A C 1
ATOM 710 O O . ILE A 1 85 ? -12.844 10.583 6.102 1.00 68.38 85 ILE A O 1
ATOM 714 N N . ASN A 1 86 ? -13.663 10.879 4.058 1.00 70.06 86 ASN A N 1
ATOM 715 C CA . ASN A 1 86 ? -14.879 10.076 4.305 1.00 70.06 86 ASN A CA 1
ATOM 716 C C . ASN A 1 86 ? -14.807 8.663 3.706 1.00 70.06 86 ASN A C 1
ATOM 718 O O . ASN A 1 86 ? -15.677 7.824 3.953 1.00 70.06 86 ASN A O 1
ATOM 722 N N . THR A 1 87 ? -13.789 8.407 2.884 1.00 69.69 87 THR A N 1
ATOM 723 C CA . THR A 1 87 ? -13.553 7.119 2.230 1.00 69.69 87 THR A CA 1
ATOM 724 C C . THR A 1 87 ? -12.157 6.634 2.576 1.00 69.69 87 THR A C 1
ATOM 726 O O . THR A 1 87 ? -11.205 7.403 2.491 1.00 69.69 87 THR A O 1
ATOM 729 N N . LEU A 1 88 ? -12.042 5.368 2.964 1.00 71.12 88 LEU A N 1
ATOM 730 C CA . LEU A 1 88 ? -10.781 4.712 3.297 1.00 71.12 88 LEU A CA 1
ATOM 731 C C . LEU A 1 88 ? -10.601 3.502 2.387 1.00 71.12 88 LEU A C 1
ATOM 733 O O . LEU A 1 88 ? -11.546 2.729 2.235 1.00 71.12 88 LEU A O 1
ATOM 737 N N . TYR A 1 89 ? -9.403 3.308 1.833 1.00 67.25 89 TYR A N 1
ATOM 738 C CA . TYR A 1 89 ? -9.031 2.037 1.219 1.00 67.25 89 TYR A CA 1
ATOM 739 C C . TYR A 1 89 ? -7.987 1.338 2.106 1.00 67.25 89 TYR A C 1
ATOM 741 O O . TYR A 1 89 ? -7.052 1.932 2.637 1.00 67.25 89 TYR A O 1
ATOM 749 N N . LEU A 1 90 ? -8.191 0.054 2.346 1.00 67.88 90 LEU A N 1
ATOM 750 C CA . LEU A 1 90 ? -7.312 -0.809 3.122 1.00 67.88 90 LEU A CA 1
ATOM 751 C C . LEU A 1 90 ? -6.788 -1.856 2.156 1.00 67.88 90 LEU A C 1
ATOM 753 O O . LEU A 1 90 ? -7.575 -2.677 1.697 1.00 67.88 90 LEU A O 1
ATOM 757 N N . SER A 1 91 ? -5.498 -1.817 1.822 1.00 65.12 91 SER A N 1
ATOM 758 C CA . SER A 1 91 ? -4.897 -2.751 0.870 1.00 65.12 91 SER A CA 1
ATOM 759 C C . SER A 1 91 ? -3.786 -3.568 1.521 1.00 65.12 91 SER A C 1
ATOM 761 O O . SER A 1 91 ? -2.856 -3.050 2.137 1.00 65.12 91 SER A O 1
ATOM 763 N N . TYR A 1 92 ? -3.868 -4.882 1.381 1.00 60.91 92 TYR A N 1
ATOM 764 C CA . TYR A 1 92 ? -2.811 -5.783 1.817 1.00 60.91 92 TYR A CA 1
ATOM 765 C C . TYR A 1 92 ? -1.873 -5.986 0.637 1.00 60.91 92 TYR A C 1
ATOM 767 O O . TYR A 1 92 ? -2.099 -6.843 -0.214 1.00 60.91 92 TYR A O 1
ATOM 775 N N . CYS A 1 93 ? -0.822 -5.179 0.567 1.00 59.41 93 CYS A N 1
ATOM 776 C CA . CYS A 1 93 ? 0.246 -5.383 -0.397 1.00 59.41 93 CYS A CA 1
ATOM 777 C C . CYS A 1 93 ? 1.596 -5.448 0.312 1.00 59.41 93 CYS A C 1
ATOM 779 O O . CYS A 1 93 ? 1.827 -4.800 1.319 1.00 59.41 93 CYS A O 1
ATOM 781 N N . ASN A 1 94 ? 2.496 -6.274 -0.202 1.00 66.62 94 ASN A N 1
ATOM 782 C CA . ASN A 1 94 ? 3.901 -6.231 0.185 1.00 66.62 94 ASN A CA 1
ATOM 783 C C . ASN A 1 94 ? 4.538 -4.951 -0.412 1.00 66.62 94 ASN A C 1
ATOM 785 O O . ASN A 1 94 ? 4.113 -4.529 -1.491 1.00 66.62 94 ASN A O 1
ATOM 789 N N . ARG A 1 95 ? 5.566 -4.355 0.225 1.00 73.06 95 ARG A N 1
ATOM 790 C CA . ARG A 1 95 ? 6.363 -3.224 -0.321 1.00 73.06 95 ARG A CA 1
ATOM 791 C C . ARG A 1 95 ? 6.650 -3.351 -1.800 1.00 73.06 95 ARG A C 1
ATOM 793 O O . ARG A 1 95 ? 6.418 -2.428 -2.576 1.00 73.06 95 ARG A O 1
ATOM 800 N N . THR A 1 96 ? 7.150 -4.517 -2.181 1.00 77.94 96 THR A N 1
ATOM 801 C CA . THR A 1 96 ? 7.537 -4.817 -3.553 1.00 77.94 96 THR A CA 1
ATOM 802 C C . THR A 1 96 ? 6.320 -4.834 -4.476 1.00 77.94 96 THR A C 1
ATOM 804 O O . THR A 1 96 ? 6.401 -4.307 -5.578 1.00 77.94 96 THR A O 1
ATOM 807 N N . ALA A 1 97 ? 5.179 -5.356 -4.016 1.00 74.88 97 ALA A N 1
ATOM 808 C CA . ALA A 1 97 ? 3.940 -5.387 -4.789 1.00 74.88 97 ALA A CA 1
ATOM 809 C C . ALA A 1 97 ? 3.317 -3.991 -4.957 1.00 74.88 97 ALA A C 1
ATOM 811 O O . ALA A 1 97 ? 2.846 -3.669 -6.043 1.00 74.88 97 ALA A O 1
ATOM 812 N N . ARG A 1 98 ? 3.354 -3.137 -3.923 1.00 77.88 98 ARG A N 1
ATOM 813 C CA . ARG A 1 98 ? 2.885 -1.744 -4.023 1.00 77.88 98 ARG A CA 1
ATOM 814 C C . ARG A 1 98 ? 3.738 -0.935 -4.991 1.00 77.88 98 ARG A C 1
ATOM 816 O O . ARG A 1 98 ? 3.216 -0.192 -5.816 1.00 77.88 98 ARG A O 1
ATOM 823 N N . ALA A 1 99 ? 5.053 -1.097 -4.904 1.00 83.38 99 ALA A N 1
ATOM 824 C CA . ALA A 1 99 ? 5.960 -0.462 -5.839 1.00 83.38 99 ALA A CA 1
ATOM 825 C C . ALA A 1 99 ? 5.723 -0.964 -7.276 1.00 83.38 99 ALA A C 1
ATOM 827 O O . ALA A 1 99 ? 5.636 -0.147 -8.189 1.00 83.38 99 ALA A O 1
ATOM 828 N N . GLU A 1 100 ? 5.532 -2.274 -7.472 1.00 86.94 100 GLU A N 1
ATOM 829 C CA . GLU A 1 100 ? 5.164 -2.859 -8.770 1.00 86.94 100 GLU A CA 1
ATOM 830 C C . GLU A 1 100 ? 3.854 -2.245 -9.300 1.00 86.94 100 GLU A C 1
ATOM 832 O O . GLU A 1 100 ? 3.813 -1.797 -10.441 1.00 86.94 100 GLU A O 1
ATOM 837 N N . GLU A 1 101 ? 2.813 -2.125 -8.472 1.00 82.12 101 GLU A N 1
ATOM 838 C CA . GLU A 1 101 ? 1.529 -1.507 -8.839 1.00 82.12 101 GLU A CA 1
ATOM 839 C C . GLU A 1 101 ? 1.690 -0.052 -9.307 1.00 82.12 101 GLU A C 1
ATOM 841 O O . GLU A 1 101 ? 1.199 0.305 -10.381 1.00 82.12 101 GLU A O 1
ATOM 846 N N . ILE A 1 102 ? 2.389 0.786 -8.530 1.00 84.19 102 ILE A N 1
ATOM 847 C CA . ILE A 1 102 ? 2.637 2.191 -8.886 1.00 84.19 102 ILE A CA 1
ATOM 848 C C . ILE A 1 102 ? 3.421 2.262 -10.193 1.00 84.19 102 ILE A C 1
ATOM 850 O O . ILE A 1 102 ? 3.038 2.994 -11.108 1.00 84.19 1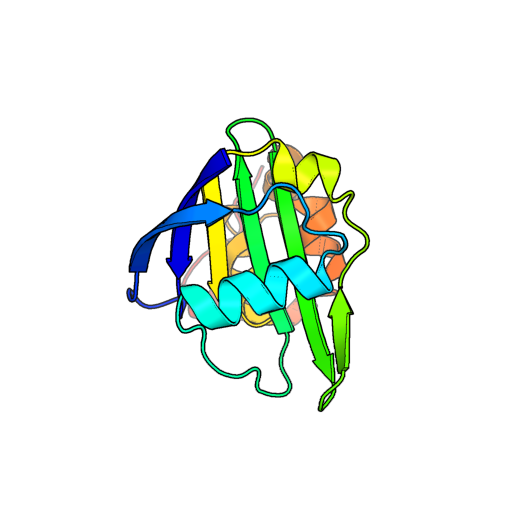02 ILE A O 1
ATOM 854 N N . PHE A 1 103 ? 4.494 1.480 -10.300 1.00 90.56 103 PHE A N 1
ATOM 855 C CA . PHE A 1 103 ? 5.354 1.470 -11.472 1.00 90.56 103 PHE A CA 1
ATOM 856 C C . PHE A 1 103 ? 4.574 1.087 -12.731 1.00 90.56 103 PHE A C 1
ATOM 858 O O . PHE A 1 103 ? 4.626 1.804 -13.729 1.00 90.56 103 PHE A O 1
ATOM 865 N N . LEU A 1 104 ? 3.799 0.002 -12.680 1.00 88.25 104 LEU A N 1
ATOM 866 C CA . LEU A 1 104 ? 3.018 -0.492 -13.814 1.00 88.25 104 LEU A CA 1
ATOM 867 C C . LEU A 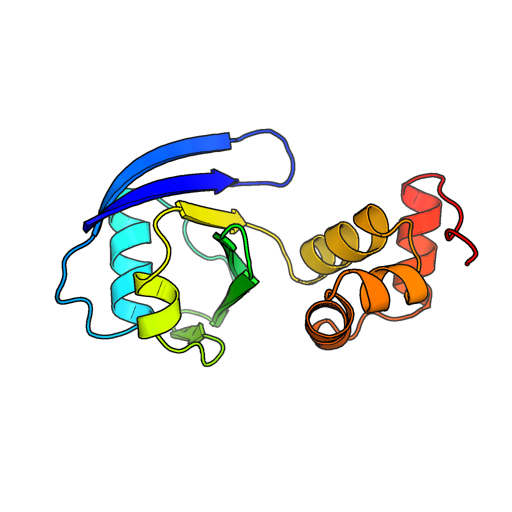1 104 ? 1.849 0.436 -14.172 1.00 88.25 104 LEU A C 1
ATOM 869 O O . LEU A 1 104 ? 1.625 0.685 -15.357 1.00 88.25 104 LEU A O 1
ATOM 873 N N . SER A 1 105 ? 1.157 1.010 -13.182 1.00 85.31 105 SER A N 1
ATOM 874 C CA . SER A 1 105 ? 0.057 1.968 -13.407 1.00 85.31 105 SER A CA 1
ATOM 875 C C . SER A 1 105 ? 0.522 3.231 -14.134 1.00 85.31 105 SER A C 1
ATOM 877 O O . SER A 1 105 ? -0.234 3.824 -14.900 1.00 85.31 105 SER A O 1
ATOM 879 N N . ASN A 1 106 ? 1.790 3.605 -13.952 1.00 88.44 106 ASN A N 1
ATOM 880 C CA . ASN A 1 106 ? 2.438 4.726 -14.634 1.00 88.44 106 ASN A CA 1
ATOM 881 C C . ASN A 1 106 ? 3.195 4.290 -15.905 1.00 88.44 106 ASN A C 1
ATOM 883 O O . ASN A 1 106 ? 4.099 4.977 -16.386 1.00 88.44 106 ASN A O 1
ATOM 887 N N . GLY A 1 107 ? 2.857 3.121 -16.459 1.00 88.62 107 GLY A N 1
ATOM 888 C CA . GLY A 1 107 ? 3.450 2.601 -17.691 1.00 88.62 107 GLY A CA 1
ATOM 889 C C . GLY A 1 107 ? 4.940 2.277 -17.571 1.00 88.62 107 GLY A C 1
ATOM 890 O O . GLY A 1 107 ? 5.666 2.365 -18.556 1.00 88.62 107 GLY A O 1
ATOM 891 N N . GLY A 1 108 ? 5.427 1.960 -16.372 1.00 91.25 108 GLY A N 1
ATOM 892 C CA . GLY A 1 108 ? 6.830 1.649 -16.113 1.00 91.25 108 GLY A CA 1
ATOM 893 C C . GLY A 1 108 ? 7.770 2.844 -16.260 1.00 91.25 108 GLY A C 1
ATOM 894 O O . GLY A 1 108 ? 8.934 2.669 -16.627 1.00 91.25 108 GLY A O 1
ATOM 895 N N . SER A 1 109 ? 7.273 4.065 -16.044 1.00 90.81 109 SER A N 1
ATOM 896 C CA . SER A 1 109 ? 8.004 5.290 -16.353 1.00 90.81 109 SER A CA 1
ATOM 897 C C . SER A 1 109 ? 8.010 6.280 -15.195 1.00 90.81 109 SER A C 1
ATOM 899 O O . SER A 1 109 ? 6.975 6.781 -14.763 1.00 90.81 109 SER A O 1
ATOM 901 N N . HIS A 1 110 ? 9.221 6.608 -14.740 1.00 91.50 110 HIS A N 1
ATOM 902 C CA . HIS A 1 110 ? 9.472 7.583 -13.672 1.00 91.50 110 HIS A CA 1
ATOM 903 C C . HIS A 1 110 ? 9.005 8.991 -14.048 1.00 91.50 110 HIS A C 1
ATOM 905 O O . HIS A 1 110 ? 8.568 9.750 -13.194 1.00 91.50 110 HIS A O 1
ATOM 911 N N . TYR A 1 111 ? 9.004 9.323 -15.341 1.00 89.50 111 TYR A N 1
ATOM 912 C CA . TYR A 1 111 ? 8.476 10.600 -15.819 1.00 89.50 111 TYR A CA 1
ATOM 913 C C . TYR A 1 111 ? 6.986 10.767 -15.487 1.00 89.50 111 TYR A C 1
ATOM 915 O O . TYR A 1 111 ? 6.578 11.799 -14.958 1.00 89.50 111 TYR A O 1
ATOM 923 N N . TYR A 1 112 ? 6.182 9.736 -15.757 1.00 86.19 112 TYR A N 1
ATOM 924 C CA . TYR A 1 112 ? 4.749 9.765 -15.468 1.00 86.19 112 TYR A CA 1
ATOM 925 C C . TYR A 1 112 ? 4.478 9.636 -13.963 1.00 86.19 112 TYR A C 1
ATOM 927 O O . TYR A 1 112 ? 3.636 10.363 -13.451 1.00 86.19 112 TYR A O 1
ATOM 935 N N . MET A 1 113 ? 5.272 8.841 -13.230 1.00 88.62 113 MET A N 1
ATOM 936 C CA . MET A 1 113 ? 5.197 8.799 -11.760 1.00 88.62 113 MET A CA 1
ATOM 937 C C . MET A 1 113 ? 5.442 10.172 -11.123 1.00 88.62 113 MET A C 1
ATOM 939 O O . MET A 1 113 ? 4.738 10.548 -10.187 1.00 88.62 113 MET A O 1
ATOM 943 N N . TRP A 1 114 ? 6.404 10.943 -11.634 1.00 87.62 114 TRP A N 1
ATOM 944 C CA . TRP A 1 114 ? 6.642 12.312 -11.182 1.00 87.62 114 TRP A CA 1
ATOM 945 C C . TRP A 1 114 ? 5.469 13.245 -11.495 1.00 87.62 114 TRP A C 1
ATOM 947 O O . TRP A 1 114 ? 5.027 13.979 -10.612 1.00 87.62 114 TRP A O 1
ATOM 957 N N . HIS A 1 115 ? 4.930 13.183 -12.714 1.00 84.75 115 HIS A N 1
ATOM 958 C CA . HIS A 1 115 ? 3.793 14.011 -13.124 1.00 84.75 115 HIS A CA 1
ATOM 959 C C . HIS A 1 115 ? 2.508 13.722 -12.340 1.00 84.75 115 HIS A C 1
ATOM 961 O O . HIS A 1 115 ? 1.786 14.657 -11.995 1.00 84.75 115 HIS A O 1
ATOM 967 N N . ASP A 1 116 ? 2.256 12.455 -12.023 1.00 81.12 116 ASP A N 1
ATOM 968 C CA . ASP A 1 116 ? 1.039 12.006 -11.344 1.00 81.12 116 ASP A CA 1
ATOM 969 C C . ASP A 1 116 ? 1.173 12.020 -9.805 1.00 81.12 116 ASP A C 1
ATOM 971 O O . ASP A 1 116 ? 0.255 11.615 -9.093 1.00 81.12 116 ASP A O 1
ATOM 975 N N . GLY A 1 117 ? 2.301 12.517 -9.275 1.00 80.44 117 GLY A N 1
ATOM 976 C CA . GLY A 1 117 ? 2.519 12.718 -7.836 1.00 80.44 117 GLY A CA 1
ATOM 977 C C . GLY A 1 117 ? 2.950 11.470 -7.059 1.00 80.44 117 GLY A C 1
ATOM 978 O O . GLY A 1 117 ? 2.942 11.475 -5.830 1.00 80.44 117 GLY A O 1
ATOM 979 N N . TRP A 1 118 ? 3.359 10.408 -7.750 1.00 81.00 118 TRP A N 1
ATOM 980 C CA . TRP A 1 118 ? 3.722 9.120 -7.155 1.00 81.00 118 TRP A CA 1
ATOM 981 C C . TRP A 1 118 ? 5.202 8.958 -6.826 1.00 81.00 118 TRP A C 1
ATOM 983 O O . TRP A 1 118 ? 5.554 8.084 -6.038 1.00 81.00 118 TRP A O 1
ATOM 993 N N . GLU A 1 119 ? 6.071 9.784 -7.405 1.00 83.25 119 GLU A N 1
ATOM 994 C CA . GLU A 1 119 ? 7.530 9.629 -7.308 1.00 83.25 119 GLU A CA 1
ATOM 995 C C . GLU A 1 119 ? 8.039 9.581 -5.860 1.00 83.25 119 GLU A C 1
ATOM 997 O O . GLU A 1 119 ? 8.917 8.782 -5.528 1.00 83.25 119 GLU A O 1
ATOM 1002 N N . GLN A 1 120 ? 7.465 10.406 -4.977 1.00 77.94 120 GLN A N 1
ATOM 1003 C CA . GLN A 1 120 ? 7.856 10.441 -3.565 1.00 77.94 120 GLN A CA 1
ATOM 1004 C C . GLN A 1 120 ? 7.472 9.156 -2.831 1.00 77.94 120 GLN A C 1
ATOM 1006 O O . GLN A 1 120 ? 8.261 8.666 -2.029 1.00 77.94 120 GLN A O 1
ATOM 1011 N N . GLU A 1 121 ? 6.285 8.602 -3.097 1.00 78.75 121 GLU A N 1
ATOM 1012 C CA . GLU A 1 121 ? 5.883 7.308 -2.540 1.00 78.75 121 GLU A CA 1
ATOM 1013 C C . GLU A 1 121 ? 6.764 6.196 -3.118 1.00 78.75 121 GLU A C 1
ATOM 1015 O O . GLU A 1 121 ? 7.318 5.403 -2.361 1.00 78.75 121 GLU A O 1
ATOM 1020 N N . TYR A 1 122 ? 6.960 6.181 -4.441 1.00 84.38 122 TYR A N 1
ATOM 1021 C CA . TYR A 1 122 ? 7.723 5.144 -5.131 1.00 84.38 122 TYR A CA 1
ATOM 1022 C C . TYR A 1 122 ? 9.185 5.072 -4.663 1.00 84.38 122 TYR A C 1
ATOM 1024 O O . TYR A 1 122 ? 9.714 3.992 -4.393 1.00 84.38 122 TYR A O 1
ATOM 1032 N N . SER A 1 123 ? 9.829 6.229 -4.499 1.00 84.00 123 SER A N 1
ATOM 1033 C CA . SER A 1 123 ? 11.229 6.330 -4.070 1.00 84.00 123 SER A CA 1
ATOM 1034 C C . SER A 1 123 ? 11.480 5.702 -2.701 1.00 84.00 123 SER A C 1
ATOM 1036 O O . SER A 1 123 ? 12.554 5.143 -2.474 1.00 84.00 123 SER A O 1
ATOM 1038 N N . LYS A 1 124 ? 10.487 5.730 -1.798 1.00 80.75 124 LYS A N 1
ATOM 1039 C CA . LYS A 1 124 ? 10.608 5.125 -0.465 1.00 80.75 124 LYS A CA 1
ATOM 1040 C C . LYS A 1 124 ? 10.884 3.637 -0.533 1.00 80.75 124 LYS A C 1
ATOM 1042 O O . LYS A 1 124 ? 11.461 3.128 0.417 1.00 80.75 124 LYS A O 1
ATOM 1047 N N . TYR A 1 125 ? 10.461 2.952 -1.599 1.00 81.44 125 TYR A N 1
ATOM 1048 C CA . TYR A 1 125 ? 10.572 1.501 -1.748 1.00 81.44 125 TYR A CA 1
ATOM 1049 C C . TYR A 1 125 ? 11.973 1.016 -2.122 1.00 81.44 125 TYR A C 1
ATOM 1051 O O . TYR A 1 125 ? 12.232 -0.177 -1.980 1.00 81.44 125 TYR A O 1
ATOM 1059 N N . GLU A 1 126 ? 12.863 1.914 -2.561 1.00 85.75 126 GLU A N 1
ATOM 1060 C CA . GLU A 1 126 ? 14.256 1.606 -2.928 1.00 85.75 126 GLU A CA 1
ATOM 1061 C C . GLU A 1 126 ? 14.381 0.465 -3.957 1.00 85.75 126 GLU A C 1
ATOM 1063 O O . GLU A 1 126 ? 15.286 -0.373 -3.914 1.00 85.75 126 GLU A O 1
ATOM 1068 N N . ILE A 1 127 ? 13.449 0.419 -4.912 1.00 91.19 127 ILE A N 1
ATOM 1069 C CA . ILE A 1 127 ? 13.422 -0.612 -5.948 1.00 91.19 127 ILE A CA 1
ATOM 1070 C C . ILE A 1 127 ? 14.619 -0.461 -6.886 1.00 91.19 127 ILE A C 1
ATOM 1072 O O . ILE A 1 127 ? 14.875 0.594 -7.466 1.00 91.19 127 ILE A O 1
ATOM 1076 N N . SER A 1 128 ? 15.347 -1.559 -7.088 1.00 92.50 128 SER A N 1
ATOM 1077 C CA . SER A 1 128 ? 16.470 -1.575 -8.021 1.00 92.50 128 SER A CA 1
ATOM 1078 C C . SER A 1 128 ? 16.008 -1.515 -9.484 1.00 92.50 128 SER A C 1
ATOM 1080 O O . SER A 1 128 ? 15.008 -2.118 -9.872 1.00 92.50 128 SER A O 1
ATOM 1082 N N . LYS A 1 129 ? 16.824 -0.912 -10.357 1.00 91.31 129 LYS A N 1
ATOM 1083 C CA . LYS A 1 129 ? 16.599 -0.930 -11.819 1.00 91.31 129 LYS A CA 1
ATOM 1084 C C . LYS A 1 129 ? 16.523 -2.345 -12.408 1.00 91.31 129 LYS A C 1
ATOM 1086 O O . LYS A 1 129 ? 15.976 -2.526 -13.494 1.00 91.31 129 LYS A O 1
ATOM 1091 N N . LYS A 1 130 ? 17.098 -3.346 -11.732 1.00 94.44 130 LYS A N 1
ATOM 1092 C CA . LYS A 1 130 ? 16.986 -4.755 -12.130 1.00 94.44 130 LYS A CA 1
ATOM 1093 C C . LYS A 1 130 ? 15.565 -5.270 -11.891 1.00 94.44 130 LYS A C 1
ATOM 1095 O O . LYS A 1 130 ? 14.979 -5.831 -12.807 1.00 94.44 130 LYS A O 1
ATOM 1100 N N . GLN A 1 131 ? 15.010 -5.001 -10.711 1.00 93.19 131 GLN A N 1
ATOM 1101 C CA . GLN A 1 131 ? 13.645 -5.381 -10.349 1.00 93.19 131 GLN A CA 1
ATOM 1102 C C . GLN A 1 131 ? 12.608 -4.733 -11.281 1.00 93.19 131 GLN A C 1
ATOM 1104 O O . GLN A 1 131 ? 11.706 -5.410 -11.760 1.00 93.19 131 GLN A O 1
ATOM 1109 N N . GLU A 1 132 ? 12.781 -3.453 -11.625 1.00 94.75 132 GLU A N 1
ATOM 1110 C CA . GLU A 1 132 ? 11.909 -2.761 -12.591 1.00 94.75 132 GLU A CA 1
ATOM 1111 C C . GLU A 1 132 ? 11.886 -3.451 -13.962 1.00 94.75 132 GLU A C 1
ATOM 1113 O O . GLU A 1 132 ? 10.831 -3.612 -14.575 1.00 94.75 132 GLU A O 1
ATOM 1118 N N . LYS A 1 133 ? 13.055 -3.897 -14.442 1.00 92.56 133 LYS A N 1
ATOM 1119 C CA . LYS A 1 133 ? 13.159 -4.656 -15.697 1.00 92.56 133 LYS A CA 1
ATOM 1120 C C . LYS A 1 133 ? 12.479 -6.017 -15.593 1.00 92.56 133 LYS A C 1
ATOM 1122 O O . LYS A 1 133 ? 11.820 -6.419 -16.546 1.00 92.56 133 LYS A O 1
ATOM 1127 N N . GLU A 1 134 ? 12.634 -6.707 -14.465 1.00 94.75 134 GLU A N 1
ATOM 1128 C CA . GLU A 1 134 ? 11.974 -7.992 -14.214 1.00 94.75 134 GLU A CA 1
ATOM 1129 C C . GLU A 1 134 ? 10.446 -7.841 -14.238 1.00 94.75 134 GLU A C 1
ATOM 1131 O O . GLU A 1 134 ? 9.770 -8.656 -14.862 1.00 94.75 134 GLU A O 1
ATOM 1136 N N . TRP A 1 135 ? 9.895 -6.770 -13.660 1.00 94.44 135 TRP A N 1
ATOM 1137 C CA . TRP A 1 135 ? 8.459 -6.484 -13.733 1.00 94.44 135 TRP A CA 1
ATOM 1138 C C . TRP A 1 135 ? 7.984 -6.202 -15.158 1.00 94.44 135 TRP A C 1
ATOM 1140 O O . TRP A 1 135 ? 7.005 -6.794 -15.604 1.00 94.44 135 TRP A O 1
ATOM 1150 N N . LEU A 1 136 ? 8.693 -5.361 -15.914 1.00 93.06 136 LEU A N 1
ATOM 1151 C CA . LEU A 1 136 ? 8.346 -5.096 -17.316 1.00 93.06 136 LEU A CA 1
ATOM 1152 C C . LEU A 1 136 ? 8.343 -6.374 -18.159 1.00 93.06 136 LEU A C 1
ATOM 1154 O O . LEU A 1 136 ? 7.422 -6.595 -18.939 1.00 93.06 136 LEU A O 1
ATOM 1158 N N . GLN A 1 137 ? 9.344 -7.238 -17.968 1.00 91.62 137 GLN A N 1
ATOM 1159 C CA . GLN A 1 137 ? 9.420 -8.531 -18.649 1.00 91.62 137 GLN A CA 1
ATOM 1160 C C . GLN A 1 137 ? 8.279 -9.460 -18.235 1.00 91.62 137 GLN A C 1
ATOM 1162 O O . GLN A 1 137 ? 7.621 -10.033 -19.097 1.00 91.62 137 GLN A O 1
ATOM 1167 N N . LYS A 1 138 ? 8.012 -9.576 -16.929 1.00 92.56 138 LYS A N 1
ATOM 1168 C CA . LYS A 1 138 ? 6.929 -10.400 -16.374 1.00 92.56 138 LYS A CA 1
ATOM 1169 C C . LYS A 1 138 ? 5.563 -10.020 -16.952 1.00 92.56 138 LYS A C 1
ATOM 1171 O O . LYS A 1 138 ? 4.765 -10.907 -17.236 1.00 92.56 138 LYS A O 1
ATOM 1176 N N . HIS A 1 139 ? 5.310 -8.726 -17.148 1.00 87.62 139 HIS A N 1
ATOM 1177 C CA . HIS A 1 139 ? 4.033 -8.209 -17.658 1.00 87.62 139 HIS A CA 1
ATOM 1178 C C . HIS A 1 139 ? 4.018 -7.963 -19.174 1.00 87.62 139 HIS A C 1
ATOM 1180 O O . HIS A 1 139 ? 3.025 -7.466 -19.694 1.00 87.62 139 HIS A O 1
ATOM 1186 N N . ASN A 1 140 ? 5.084 -8.327 -19.900 1.00 87.75 140 ASN A N 1
ATOM 1187 C CA . ASN A 1 140 ? 5.244 -8.073 -21.339 1.00 87.75 140 ASN A CA 1
ATOM 1188 C C . ASN A 1 140 ? 5.031 -6.597 -21.735 1.00 87.75 140 ASN A C 1
ATOM 1190 O O . ASN A 1 140 ? 4.412 -6.292 -22.755 1.00 87.75 140 ASN A O 1
ATOM 1194 N N . LEU A 1 141 ? 5.547 -5.674 -20.922 1.00 85.56 141 LEU A N 1
ATOM 1195 C CA . LEU A 1 141 ? 5.432 -4.232 -21.129 1.00 85.56 141 LEU A CA 1
ATOM 1196 C C . LEU A 1 141 ? 6.772 -3.605 -21.517 1.00 85.56 141 LEU A C 1
ATOM 1198 O O . LEU A 1 141 ? 7.852 -4.075 -21.155 1.00 85.56 141 LEU A O 1
ATOM 1202 N N . HIS A 1 142 ? 6.686 -2.473 -22.212 1.00 83.06 142 HIS A N 1
ATOM 1203 C CA . HIS A 1 142 ? 7.806 -1.565 -22.429 1.00 83.06 142 HIS A CA 1
ATOM 1204 C C . HIS A 1 142 ? 7.567 -0.265 -21.654 1.00 83.06 142 HIS A C 1
ATOM 1206 O O . HIS A 1 142 ? 6.414 0.163 -21.561 1.00 83.06 142 HIS A O 1
ATOM 1212 N N . PRO A 1 143 ? 8.623 0.378 -21.115 1.00 80.50 143 PRO A N 1
ATOM 1213 C CA . PRO A 1 143 ? 8.471 1.657 -20.439 1.00 80.50 143 PRO A CA 1
ATOM 1214 C C . PRO A 1 143 ? 7.833 2.679 -21.375 1.00 80.50 143 PRO A C 1
ATOM 1216 O O . PRO A 1 143 ? 8.276 2.851 -22.515 1.00 80.50 143 PRO A O 1
ATOM 1219 N N . ARG A 1 144 ? 6.825 3.392 -20.881 1.00 83.56 144 ARG A N 1
ATOM 1220 C CA . ARG A 1 144 ? 6.217 4.504 -21.597 1.00 83.56 144 ARG A CA 1
ATOM 1221 C C . ARG A 1 144 ? 7.237 5.632 -21.732 1.00 83.56 144 ARG A C 1
ATOM 1223 O O . ARG A 1 144 ? 7.722 6.182 -20.740 1.00 83.56 144 ARG A O 1
ATOM 1230 N N . ILE A 1 145 ? 7.558 5.963 -22.974 1.00 80.50 145 ILE A N 1
ATOM 1231 C CA . ILE A 1 145 ? 8.450 7.072 -23.311 1.00 80.50 145 ILE A CA 1
ATOM 1232 C C . ILE A 1 145 ? 7.661 8.389 -23.128 1.00 80.50 145 ILE A C 1
ATOM 1234 O O . ILE A 1 145 ? 6.451 8.387 -23.389 1.00 80.50 145 ILE A O 1
ATOM 1238 N N . PRO A 1 146 ? 8.288 9.464 -22.608 1.00 67.94 146 PRO A N 1
ATOM 1239 C CA . PRO A 1 146 ? 7.676 10.791 -22.527 1.00 67.94 146 PRO A CA 1
ATOM 1240 C C . PRO A 1 146 ? 7.099 11.266 -23.862 1.00 67.94 146 PRO A C 1
ATOM 1242 O O . PRO A 1 146 ? 7.757 11.037 -24.904 1.00 67.94 146 PRO A O 1
#